Protein AF-A0A7V8AEM2-F1 (afdb_monomer)

Radius of gyration: 20.66 Å; Cα contacts (8 Å, |Δi|>4): 119; chains: 1; bounding box: 28×58×64 Å

Sequence (100 aa):
MRHSHRLVARVVYDIGMRMRKYIFYTDEGFTYQPGSESVMPDIENLQVIGFGRGESPEGAVRNMVAENGYILETAFDEFIGVELRSEERTFHYLRDLRGK

Mean predicted aligned error: 10.45 Å

Structure (mmCIF, N/CA/C/O backbon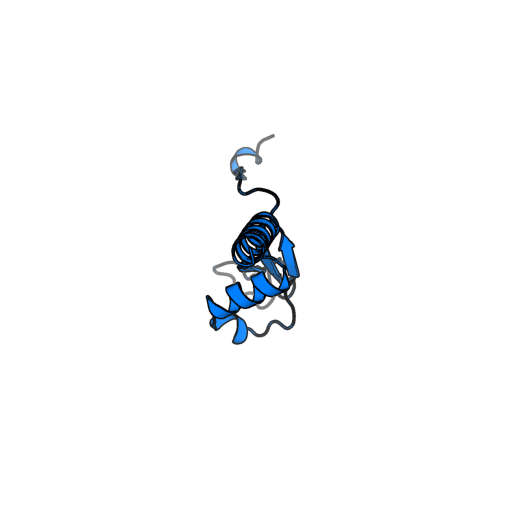e):
data_AF-A0A7V8AEM2-F1
#
_entry.id   AF-A0A7V8AEM2-F1
#
loop_
_atom_site.group_PDB
_atom_site.id
_atom_site.type_symbol
_atom_site.label_atom_id
_atom_site.label_alt_id
_atom_site.l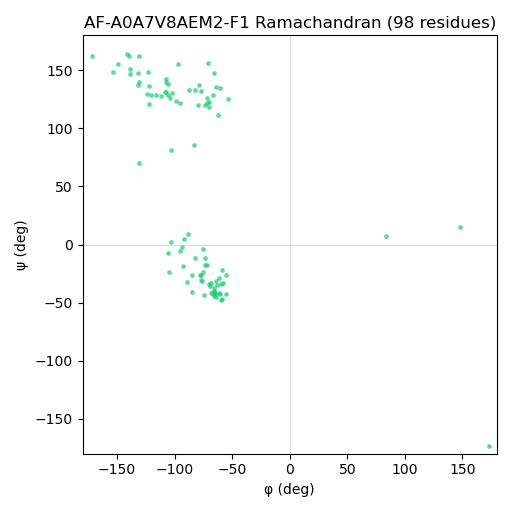abe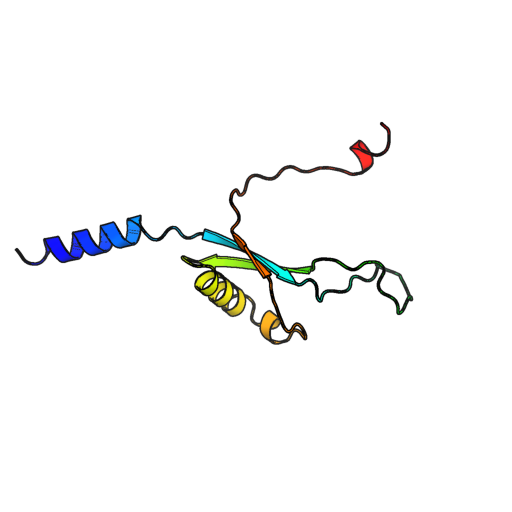l_comp_id
_atom_site.label_asym_id
_atom_site.label_entity_id
_atom_site.label_seq_id
_atom_site.pdbx_PDB_ins_code
_atom_site.Cartn_x
_atom_site.Cartn_y
_atom_site.Cartn_z
_atom_site.occupancy
_atom_site.B_iso_or_equiv
_atom_site.auth_seq_id
_atom_site.auth_comp_id
_atom_site.auth_asym_id
_atom_site.auth_atom_id
_atom_site.pdbx_PDB_model_num
ATOM 1 N N . MET A 1 1 ? 15.187 -25.936 -37.747 1.00 49.16 1 MET A N 1
ATOM 2 C CA . MET A 1 1 ? 14.427 -24.660 -37.798 1.00 49.16 1 MET A CA 1
ATOM 3 C C . MET A 1 1 ? 13.276 -24.534 -36.774 1.00 49.16 1 MET A C 1
ATOM 5 O O . MET A 1 1 ? 12.444 -23.658 -36.938 1.00 49.16 1 MET A O 1
ATOM 9 N N . ARG A 1 2 ? 13.219 -25.315 -35.673 1.00 51.88 2 ARG A N 1
ATOM 10 C CA . ARG A 1 2 ? 12.164 -25.169 -34.631 1.00 51.88 2 ARG A CA 1
ATOM 11 C C . ARG A 1 2 ? 12.629 -24.510 -33.320 1.00 51.88 2 ARG A C 1
ATOM 13 O O . ARG A 1 2 ? 11.803 -24.204 -32.470 1.00 51.88 2 ARG A O 1
ATOM 20 N N . HIS A 1 3 ? 13.931 -24.259 -33.160 1.00 45.53 3 HIS A N 1
ATOM 21 C CA . HIS A 1 3 ? 14.480 -23.663 -31.936 1.00 45.53 3 HIS A CA 1
ATOM 22 C C . HIS A 1 3 ? 14.425 -22.128 -31.891 1.00 45.53 3 HIS A C 1
ATOM 24 O O . HIS A 1 3 ? 14.318 -21.580 -30.799 1.00 45.53 3 HIS A O 1
ATOM 30 N N . SER A 1 4 ? 14.424 -21.423 -33.032 1.00 50.38 4 SER A N 1
ATOM 31 C CA . SER A 1 4 ? 14.450 -19.948 -33.014 1.00 50.38 4 SER A CA 1
ATOM 32 C C . SER A 1 4 ? 13.097 -19.318 -32.654 1.00 50.38 4 SER A C 1
ATOM 34 O O . SER A 1 4 ? 13.068 -18.298 -31.977 1.00 50.38 4 SER A O 1
ATOM 36 N N . HIS A 1 5 ? 11.972 -19.950 -33.007 1.00 50.12 5 HIS A N 1
ATOM 37 C CA . HIS A 1 5 ? 10.633 -19.415 -32.715 1.00 50.12 5 HIS A CA 1
ATOM 38 C C . HIS A 1 5 ? 10.312 -19.415 -31.210 1.00 50.12 5 HIS A C 1
ATOM 40 O O . HIS A 1 5 ? 9.650 -18.509 -30.714 1.00 50.12 5 HIS A O 1
ATOM 46 N N . ARG A 1 6 ? 10.834 -20.399 -30.462 1.00 52.00 6 ARG A N 1
ATOM 47 C CA . ARG A 1 6 ? 10.668 -20.486 -29.001 1.00 52.00 6 ARG A CA 1
ATOM 48 C C . ARG A 1 6 ? 11.451 -19.402 -28.255 1.00 52.00 6 ARG A C 1
ATOM 50 O O . ARG A 1 6 ? 10.994 -18.933 -27.218 1.00 52.00 6 ARG A O 1
ATOM 57 N N . LEU A 1 7 ? 12.613 -19.016 -28.784 1.00 54.81 7 LEU A N 1
ATOM 58 C CA . LEU A 1 7 ? 13.467 -17.987 -28.193 1.00 54.81 7 LEU A CA 1
ATOM 59 C C . LEU A 1 7 ? 12.882 -16.586 -28.419 1.00 54.81 7 LEU A C 1
ATOM 61 O O . LEU A 1 7 ? 12.821 -15.792 -27.489 1.00 54.81 7 LEU A O 1
ATOM 65 N N . VAL A 1 8 ? 12.390 -16.317 -29.634 1.00 56.19 8 VAL A N 1
ATOM 66 C CA . VAL A 1 8 ? 11.771 -15.030 -29.987 1.00 56.19 8 VAL A CA 1
ATOM 67 C C . VAL A 1 8 ? 10.484 -14.801 -29.195 1.00 56.19 8 VAL A C 1
ATOM 69 O O . VAL A 1 8 ? 10.301 -13.713 -28.668 1.00 56.19 8 VAL A O 1
ATOM 72 N N . ALA A 1 9 ? 9.635 -15.822 -29.018 1.00 56.34 9 ALA A N 1
ATOM 73 C CA . ALA A 1 9 ? 8.449 -15.700 -28.169 1.00 56.34 9 ALA A CA 1
ATOM 74 C C . ALA A 1 9 ? 8.821 -15.340 -26.720 1.00 56.34 9 ALA A C 1
ATOM 76 O O . ALA A 1 9 ? 8.277 -14.390 -26.174 1.00 56.34 9 ALA A O 1
ATOM 77 N N . ARG A 1 10 ? 9.797 -16.028 -26.115 1.00 51.84 10 ARG A N 1
ATOM 78 C CA . ARG A 1 10 ? 10.233 -15.748 -24.737 1.00 51.84 10 ARG A CA 1
ATOM 79 C C . ARG A 1 10 ? 10.785 -14.330 -24.566 1.00 51.84 10 ARG A C 1
ATOM 81 O O . ARG A 1 10 ? 10.429 -13.660 -23.609 1.00 51.84 10 ARG A O 1
ATOM 88 N N . VAL A 1 11 ? 11.584 -13.860 -25.524 1.00 54.41 11 VAL A N 1
ATOM 89 C CA . VAL A 1 11 ? 12.122 -12.491 -25.527 1.00 54.41 11 VAL A CA 1
ATOM 90 C C . VAL A 1 11 ? 11.008 -11.454 -25.712 1.00 54.41 11 VAL A C 1
ATOM 92 O O . VAL A 1 11 ? 10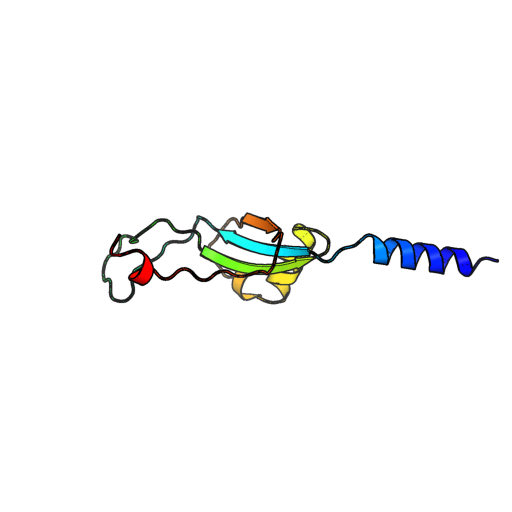.988 -10.461 -25.001 1.00 54.41 11 VAL A O 1
ATOM 95 N N . VAL A 1 12 ? 10.039 -11.680 -26.603 1.00 54.06 12 VAL A N 1
ATOM 96 C CA . VAL A 1 12 ? 8.898 -10.763 -26.797 1.00 54.06 12 VAL A CA 1
ATOM 97 C C . VAL A 1 12 ? 7.985 -10.712 -25.562 1.00 54.06 12 VAL A C 1
ATOM 99 O O . VAL A 1 12 ? 7.526 -9.630 -25.204 1.00 54.06 12 VAL A O 1
ATOM 102 N N . TYR A 1 13 ? 7.764 -11.841 -24.877 1.00 52.28 13 TYR A N 1
ATOM 103 C CA . TYR A 1 13 ? 7.028 -11.885 -23.604 1.00 52.28 13 TYR A CA 1
ATOM 104 C C . TYR A 1 13 ? 7.776 -11.152 -22.476 1.00 52.28 13 TYR A C 1
ATOM 106 O O . TYR A 1 13 ? 7.165 -10.340 -21.785 1.00 52.28 13 TYR A O 1
ATOM 114 N N . ASP A 1 14 ? 9.093 -11.346 -22.346 1.00 51.00 14 ASP A N 1
ATOM 115 C CA . ASP A 1 14 ? 9.919 -10.634 -21.354 1.00 51.00 14 ASP A CA 1
ATOM 116 C C . ASP A 1 14 ? 9.971 -9.113 -21.615 1.00 51.00 14 ASP A C 1
ATOM 118 O O . ASP A 1 14 ? 10.044 -8.320 -20.680 1.00 51.00 14 ASP A O 1
ATOM 122 N N . ILE A 1 15 ? 9.889 -8.676 -22.879 1.00 55.50 15 ILE A N 1
ATOM 123 C CA . ILE A 1 15 ? 9.843 -7.249 -23.253 1.00 55.50 15 ILE A CA 1
ATOM 124 C C . ILE A 1 15 ? 8.460 -6.622 -22.959 1.00 55.50 15 ILE A C 1
ATOM 126 O O . ILE A 1 15 ? 8.359 -5.405 -22.781 1.00 55.50 15 ILE A O 1
ATOM 130 N N . GLY A 1 16 ? 7.393 -7.429 -22.888 1.00 54.25 16 GLY A N 1
ATOM 131 C CA . GLY A 1 16 ? 6.007 -6.975 -22.714 1.00 54.25 16 GLY A CA 1
ATOM 132 C C . GLY A 1 16 ? 5.504 -6.900 -21.267 1.00 54.25 16 GLY A C 1
ATOM 133 O O . GLY A 1 16 ? 4.530 -6.195 -21.002 1.00 54.25 16 GLY A O 1
ATOM 134 N N . MET A 1 17 ? 6.154 -7.579 -20.320 1.00 58.25 17 MET A N 1
ATOM 135 C CA . MET A 1 17 ? 5.698 -7.660 -18.928 1.00 58.25 17 MET A CA 1
ATOM 136 C C . MET A 1 17 ? 6.530 -6.737 -18.036 1.00 58.25 17 MET A C 1
ATOM 138 O O . MET A 1 17 ? 7.484 -7.138 -17.374 1.00 58.25 17 MET A O 1
ATOM 142 N N . ARG A 1 18 ? 6.194 -5.443 -18.030 1.00 80.31 18 ARG A N 1
ATOM 143 C CA . ARG A 1 18 ? 6.824 -4.512 -17.086 1.00 80.31 18 ARG A CA 1
ATOM 144 C C . ARG A 1 18 ? 6.326 -4.817 -15.676 1.00 80.31 18 ARG A C 1
ATOM 146 O O . ARG A 1 18 ? 5.142 -4.661 -15.392 1.00 80.31 18 ARG A O 1
ATOM 153 N N . MET A 1 19 ? 7.244 -5.190 -14.788 1.00 88.19 19 MET A N 1
ATOM 154 C CA . MET A 1 19 ? 6.990 -5.228 -13.350 1.00 88.19 19 MET A CA 1
ATOM 155 C C . MET A 1 19 ? 6.667 -3.818 -12.857 1.00 88.19 19 MET A C 1
ATOM 157 O O . MET A 1 19 ? 7.519 -2.927 -12.857 1.00 88.19 19 MET A O 1
ATOM 161 N N . ARG A 1 20 ? 5.416 -3.616 -12.454 1.00 93.81 20 ARG A N 1
ATOM 162 C CA . ARG A 1 20 ? 4.887 -2.346 -11.960 1.00 93.81 20 ARG A CA 1
ATOM 163 C C . ARG A 1 20 ? 4.912 -2.327 -10.438 1.00 93.81 20 ARG A C 1
ATOM 165 O O . ARG A 1 20 ? 4.924 -3.379 -9.798 1.00 93.81 20 ARG A O 1
ATOM 172 N N . LYS A 1 21 ? 4.961 -1.128 -9.860 1.00 96.00 21 LYS A N 1
ATOM 173 C CA . LYS A 1 21 ? 4.971 -0.910 -8.408 1.00 96.00 21 LYS A CA 1
ATOM 174 C C . LYS A 1 21 ? 3.625 -0.347 -7.987 1.00 96.00 21 LYS A C 1
ATOM 176 O O . LYS A 1 21 ? 3.073 0.497 -8.686 1.00 96.00 21 LYS A O 1
ATOM 181 N N . TYR A 1 22 ? 3.130 -0.811 -6.853 1.00 96.75 22 TYR A N 1
ATOM 182 C CA . TYR A 1 22 ? 1.827 -0.438 -6.329 1.00 96.75 22 TYR A CA 1
ATOM 183 C C . TYR A 1 22 ? 1.944 -0.060 -4.858 1.00 96.75 22 TYR A C 1
ATOM 185 O O . TYR A 1 22 ? 2.767 -0.625 -4.131 1.00 96.75 22 TYR A O 1
ATOM 193 N N . ILE A 1 23 ? 1.103 0.878 -4.440 1.00 96.44 23 ILE A N 1
ATOM 194 C CA . ILE A 1 23 ? 0.779 1.115 -3.036 1.00 96.44 23 ILE A CA 1
ATOM 195 C C . ILE A 1 23 ? -0.629 0.585 -2.780 1.00 96.44 23 ILE A C 1
ATOM 197 O O . ILE A 1 23 ? -1.520 0.772 -3.611 1.00 96.44 23 ILE A O 1
ATOM 201 N N . PHE A 1 24 ? -0.805 -0.085 -1.647 1.00 95.56 24 PHE A N 1
ATOM 202 C CA . PHE A 1 24 ? -2.095 -0.579 -1.190 1.00 95.56 24 PHE A CA 1
ATOM 203 C C . PHE A 1 24 ? -2.457 0.123 0.112 1.00 95.56 24 PHE A C 1
ATOM 205 O O . PHE A 1 24 ? -1.643 0.170 1.040 1.00 95.56 24 PHE A O 1
ATOM 212 N N . TYR A 1 25 ? -3.658 0.682 0.171 1.00 94.38 25 TYR A N 1
ATOM 213 C CA . TYR A 1 25 ? -4.180 1.368 1.347 1.00 94.38 25 TYR A CA 1
ATOM 214 C C . TYR A 1 25 ? -5.655 1.027 1.562 1.00 94.38 25 TYR A C 1
ATOM 216 O O . TYR A 1 25 ? -6.318 0.556 0.644 1.00 94.38 25 TYR A O 1
ATOM 224 N N . THR A 1 26 ? -6.157 1.265 2.765 1.00 92.81 26 THR A N 1
ATOM 225 C CA . THR A 1 26 ? -7.582 1.168 3.109 1.00 92.81 26 THR A CA 1
ATOM 226 C C . THR A 1 26 ? -8.057 2.500 3.677 1.00 92.81 26 THR A C 1
ATOM 228 O O . THR A 1 26 ? -7.265 3.231 4.284 1.00 92.81 26 THR A O 1
ATOM 231 N N . ASP A 1 27 ? -9.321 2.832 3.455 1.00 89.88 27 ASP A N 1
ATOM 232 C CA . ASP A 1 27 ? -10.045 3.909 4.130 1.00 89.88 27 ASP A CA 1
ATOM 233 C C . ASP A 1 27 ? -10.821 3.420 5.368 1.00 89.88 27 ASP A C 1
ATOM 235 O O . ASP A 1 27 ? -11.350 4.238 6.112 1.00 89.88 27 ASP A O 1
ATOM 239 N N . GLU A 1 28 ? -10.790 2.118 5.671 1.00 87.56 28 GLU A N 1
ATOM 240 C CA . GLU A 1 28 ? -11.339 1.532 6.907 1.00 87.56 28 GLU A CA 1
ATOM 241 C C . GLU A 1 28 ? -10.455 1.786 8.148 1.00 87.56 28 GLU A C 1
ATOM 243 O O . GLU A 1 28 ? -10.782 1.383 9.267 1.00 87.56 28 GLU A O 1
ATOM 248 N N . GLY A 1 29 ? -9.294 2.422 7.963 1.00 77.56 29 GLY A N 1
ATOM 249 C CA . GLY A 1 29 ? -8.326 2.691 9.019 1.00 77.56 29 GLY A CA 1
ATOM 250 C C . GLY A 1 29 ? -8.726 3.865 9.917 1.00 77.56 29 GLY A C 1
ATOM 251 O O . GLY A 1 29 ? -9.003 4.970 9.453 1.00 77.56 29 GLY A O 1
ATOM 252 N N . PHE A 1 30 ? -8.642 3.665 11.232 1.00 75.44 30 PHE A N 1
ATOM 253 C CA . PHE A 1 30 ? -8.805 4.727 12.226 1.00 75.44 30 PHE A CA 1
ATOM 254 C C . PHE A 1 30 ? -7.460 5.077 12.858 1.00 75.44 30 PHE A C 1
ATOM 256 O O . PHE A 1 30 ? -6.719 4.197 13.297 1.00 75.44 30 PHE A O 1
ATOM 263 N N . THR A 1 31 ? -7.136 6.371 12.930 1.00 72.75 31 THR A N 1
ATOM 264 C CA . THR A 1 31 ? -5.913 6.837 13.601 1.00 72.75 31 THR A CA 1
ATOM 265 C C . THR A 1 31 ? -6.251 7.475 14.946 1.00 72.75 31 THR A C 1
ATOM 267 O O . THR A 1 31 ? -7.074 8.386 15.023 1.00 72.75 31 THR A O 1
ATOM 270 N N . TYR A 1 32 ? -5.561 7.019 15.991 1.00 73.38 32 TYR A N 1
ATOM 271 C CA . TYR A 1 32 ? -5.586 7.612 17.326 1.00 73.38 32 TYR A CA 1
ATOM 272 C C . TYR A 1 32 ? -4.251 8.312 17.581 1.00 73.38 32 TYR A C 1
ATOM 274 O O . TYR A 1 32 ? -3.179 7.744 17.345 1.00 73.38 32 TYR A O 1
ATOM 282 N N . GLN A 1 33 ? -4.295 9.553 18.047 1.00 72.69 33 GLN A N 1
ATOM 283 C CA . GLN A 1 33 ? -3.116 10.342 18.349 1.00 72.69 33 GLN A CA 1
ATOM 284 C C . GLN A 1 33 ? -2.336 9.686 19.498 1.00 72.69 33 GLN A C 1
ATOM 286 O O . GLN A 1 33 ? -2.926 9.317 20.520 1.00 72.69 33 GLN A O 1
ATOM 291 N N . PRO A 1 34 ? -0.999 9.581 19.390 1.00 70.62 34 PRO A N 1
ATOM 292 C CA . PRO A 1 34 ? -0.175 9.088 20.485 1.00 70.62 34 PRO A CA 1
ATOM 293 C C . PRO A 1 34 ? -0.436 9.864 21.785 1.00 70.62 34 PRO A C 1
ATOM 295 O O . PRO A 1 34 ? -0.321 11.090 21.815 1.00 70.62 34 PRO A O 1
ATOM 298 N N . GLY A 1 35 ? -0.777 9.145 22.860 1.00 69.56 35 GLY A N 1
ATOM 299 C CA . GLY A 1 35 ? -1.072 9.725 24.177 1.00 69.56 35 GLY A CA 1
ATOM 300 C C . GLY A 1 35 ? -2.504 10.242 24.367 1.00 69.56 35 GLY A C 1
ATOM 301 O O . GLY A 1 35 ? -2.774 10.867 25.389 1.00 69.56 35 GLY A O 1
ATOM 302 N N . SER A 1 36 ? -3.410 10.003 23.416 1.00 74.50 36 SER A N 1
ATOM 303 C CA . SER A 1 36 ? -4.843 10.268 23.583 1.00 74.50 36 SER A CA 1
ATOM 304 C C . SER A 1 36 ? -5.528 9.118 24.331 1.00 74.50 36 SER A C 1
ATOM 306 O O . SER A 1 36 ? -5.337 7.954 23.988 1.00 74.50 36 SER A O 1
ATOM 308 N N . GLU A 1 37 ? -6.347 9.439 25.336 1.00 77.12 37 GLU A N 1
ATOM 309 C CA . GLU A 1 37 ? -7.275 8.491 25.983 1.00 77.12 37 GLU A CA 1
ATOM 310 C C . GLU A 1 37 ? -8.671 8.514 25.326 1.00 77.12 37 GLU A C 1
ATOM 312 O O . GLU A 1 37 ? -9.607 7.870 25.803 1.00 77.12 37 GLU A O 1
ATOM 317 N N . SER A 1 38 ? -8.839 9.282 24.243 1.00 73.81 38 SER A N 1
ATOM 318 C CA . SER A 1 38 ? -10.114 9.394 23.537 1.00 73.81 38 SER A CA 1
ATOM 319 C C . SER A 1 38 ? -10.487 8.073 22.869 1.00 73.81 38 SER A C 1
ATOM 321 O O . SER A 1 38 ? -9.725 7.514 22.085 1.00 73.81 38 SER A O 1
ATOM 323 N N . VAL A 1 39 ? -11.712 7.614 23.125 1.00 71.06 39 VAL A N 1
ATOM 324 C CA . VAL A 1 39 ? -12.320 6.480 22.410 1.00 71.06 39 VAL A CA 1
ATOM 325 C C . VAL A 1 39 ? -12.737 6.843 20.982 1.00 71.06 39 VAL A C 1
ATOM 327 O O . VAL A 1 39 ? -12.954 5.955 20.160 1.00 71.06 39 VAL A O 1
ATOM 330 N N . MET A 1 40 ? -12.847 8.141 20.678 1.00 69.25 40 MET A N 1
ATOM 331 C CA . MET A 1 40 ? -13.099 8.629 19.326 1.00 69.25 40 MET A CA 1
ATOM 332 C C . MET A 1 40 ? -11.778 8.816 18.570 1.00 69.25 40 MET A C 1
ATOM 334 O O . MET A 1 40 ? -10.865 9.429 19.133 1.00 69.25 40 MET A O 1
ATOM 338 N N . PRO A 1 41 ? -11.687 8.333 17.318 1.00 67.06 41 PRO A N 1
ATOM 339 C CA . PRO A 1 41 ? -10.526 8.555 16.467 1.00 67.06 41 PRO A CA 1
ATOM 340 C C . PRO A 1 41 ? -10.391 10.039 16.116 1.00 67.06 41 PRO A C 1
ATOM 342 O O . PRO A 1 41 ? -11.389 10.749 15.984 1.00 67.06 41 PRO A O 1
ATOM 345 N N . ASP A 1 42 ? -9.153 10.504 15.958 1.00 64.50 42 ASP A N 1
ATOM 346 C CA . ASP A 1 42 ? -8.879 11.927 15.734 1.00 64.50 42 ASP A CA 1
ATOM 347 C C . ASP A 1 42 ? -9.183 12.356 14.292 1.00 64.50 42 ASP A C 1
ATOM 349 O O . ASP A 1 42 ? -9.572 13.502 14.064 1.00 64.50 42 ASP A O 1
ATOM 353 N N . ILE A 1 43 ? -9.027 11.442 13.325 1.00 67.38 43 ILE A N 1
ATOM 354 C CA . ILE A 1 43 ? -9.320 11.648 11.899 1.00 67.38 43 ILE A CA 1
ATOM 355 C C . ILE A 1 43 ? -9.658 10.324 11.193 1.00 67.38 43 ILE A C 1
ATOM 357 O O . ILE A 1 43 ? -9.089 9.277 11.514 1.00 67.38 43 ILE A O 1
ATOM 361 N N . GLU A 1 44 ? -10.527 10.392 10.180 1.00 66.31 44 GLU A N 1
ATOM 362 C CA . GLU A 1 44 ? -10.595 9.386 9.111 1.00 66.31 44 GLU A CA 1
ATOM 363 C C . GLU A 1 44 ? -9.333 9.533 8.253 1.00 66.31 44 GLU A C 1
ATOM 365 O O . GLU A 1 44 ? -9.027 10.630 7.772 1.00 66.31 44 GLU A O 1
ATOM 370 N N . ASN A 1 45 ? -8.549 8.464 8.116 1.00 76.12 45 ASN A N 1
ATOM 371 C CA . ASN A 1 45 ? -7.275 8.521 7.410 1.00 76.12 45 ASN A CA 1
ATOM 372 C C . ASN A 1 45 ? -7.084 7.287 6.538 1.00 76.12 45 ASN A C 1
ATOM 374 O O . ASN A 1 45 ? -7.456 6.180 6.910 1.00 76.12 45 ASN A O 1
ATOM 378 N N . LEU A 1 46 ? -6.420 7.474 5.402 1.00 88.38 46 LEU A N 1
ATOM 379 C CA . LEU A 1 46 ? -5.996 6.347 4.588 1.00 88.38 46 LEU A CA 1
ATOM 380 C C . LEU A 1 46 ? -4.823 5.657 5.284 1.00 88.38 46 LEU A C 1
ATOM 382 O O . LEU A 1 46 ? -3.764 6.261 5.489 1.00 88.38 46 LEU A O 1
ATOM 386 N N . GLN A 1 47 ? -4.989 4.383 5.626 1.00 88.81 47 GLN A N 1
ATOM 387 C CA . GLN A 1 47 ? -3.920 3.580 6.200 1.00 88.81 47 GLN A CA 1
ATOM 388 C C . GLN A 1 47 ? -3.224 2.782 5.101 1.00 88.81 47 GLN A C 1
ATOM 390 O O . GLN A 1 47 ? -3.839 1.979 4.403 1.00 88.81 47 GLN A O 1
ATOM 395 N N . VAL A 1 48 ? -1.912 2.981 4.956 1.00 92.06 48 VAL A N 1
ATOM 396 C CA . VAL A 1 48 ? -1.097 2.179 4.037 1.00 92.06 48 VAL A CA 1
ATOM 397 C C . VAL A 1 48 ? -0.945 0.772 4.608 1.00 92.06 48 VAL A C 1
ATOM 399 O O . VAL A 1 48 ? -0.417 0.594 5.704 1.00 92.06 48 VAL A O 1
ATOM 402 N N . ILE A 1 49 ? -1.377 -0.221 3.837 1.00 93.00 49 ILE A N 1
ATOM 403 C CA . ILE A 1 49 ? -1.271 -1.647 4.164 1.00 93.00 49 ILE A CA 1
ATOM 404 C C . ILE A 1 49 ? 0.097 -2.184 3.750 1.00 93.00 49 ILE A C 1
ATOM 406 O O . ILE A 1 49 ? 0.729 -2.945 4.483 1.00 93.00 49 ILE A O 1
ATOM 410 N N . GLY A 1 50 ? 0.579 -1.751 2.584 1.00 93.06 50 GLY A N 1
ATOM 411 C CA . GLY A 1 50 ? 1.889 -2.139 2.095 1.00 93.06 50 GLY A CA 1
ATOM 412 C C . GLY A 1 50 ? 2.179 -1.681 0.673 1.00 93.06 50 GLY A C 1
ATOM 413 O O . GLY A 1 50 ? 1.426 -0.936 0.041 1.00 93.06 50 GLY A O 1
ATOM 414 N N . PHE A 1 51 ? 3.316 -2.154 0.174 1.00 95.31 51 PHE A N 1
ATOM 415 C CA . PHE A 1 51 ? 3.792 -1.906 -1.179 1.00 95.31 51 PHE A CA 1
ATOM 416 C C . PHE A 1 51 ? 3.989 -3.245 -1.878 1.00 95.31 51 PHE A C 1
ATOM 418 O O . PHE A 1 51 ? 4.560 -4.165 -1.300 1.00 95.31 51 PHE A O 1
ATOM 425 N N . GLY A 1 52 ? 3.553 -3.345 -3.131 1.00 95.00 52 GLY A N 1
ATOM 426 C CA . GLY A 1 52 ? 3.660 -4.576 -3.911 1.00 95.00 52 GLY A CA 1
ATOM 427 C C . GLY A 1 52 ? 4.248 -4.345 -5.294 1.00 95.00 52 GLY A C 1
ATOM 428 O O . GLY A 1 52 ? 4.286 -3.223 -5.810 1.00 95.00 52 GLY A O 1
ATOM 429 N N . ARG A 1 53 ? 4.712 -5.432 -5.915 1.00 95.38 53 ARG A N 1
ATOM 430 C CA . ARG A 1 53 ? 5.202 -5.430 -7.296 1.00 95.38 53 ARG A CA 1
ATOM 431 C C . ARG A 1 53 ? 4.593 -6.569 -8.084 1.00 95.38 53 ARG A C 1
ATOM 433 O O . ARG A 1 53 ? 4.537 -7.692 -7.597 1.00 95.38 53 ARG A O 1
ATOM 440 N N . GLY A 1 54 ? 4.186 -6.295 -9.313 1.00 94.75 54 GLY A N 1
ATOM 441 C CA . GLY A 1 54 ? 3.580 -7.303 -10.171 1.00 94.75 54 GLY A CA 1
ATOM 442 C C . GLY A 1 54 ? 3.387 -6.812 -11.593 1.00 94.75 54 GLY A C 1
ATOM 443 O O . GLY A 1 54 ? 3.404 -5.614 -11.873 1.00 94.75 54 GLY A O 1
ATOM 444 N N . GLU A 1 55 ? 3.193 -7.758 -12.499 1.00 93.06 55 GLU A N 1
ATOM 445 C CA . GLU A 1 55 ? 2.843 -7.479 -13.892 1.00 93.06 55 GLU A CA 1
ATOM 446 C C . GLU A 1 55 ? 1.404 -6.979 -14.029 1.00 93.06 55 GLU A C 1
ATOM 448 O O . GLU A 1 55 ? 1.072 -6.377 -15.044 1.00 93.06 55 GLU A O 1
ATOM 453 N N . SER A 1 56 ? 0.566 -7.191 -13.011 1.00 92.62 56 SER A N 1
ATOM 454 C CA . SER A 1 56 ? -0.797 -6.677 -12.876 1.00 92.62 56 SER A CA 1
ATOM 455 C C . SER A 1 56 ? -1.073 -6.272 -11.419 1.00 92.62 56 SER A C 1
ATOM 457 O O . SER A 1 56 ? -0.333 -6.708 -10.527 1.00 92.62 56 SER A O 1
ATOM 459 N N . PRO A 1 57 ? -2.133 -5.487 -11.149 1.00 92.38 57 PRO A N 1
ATOM 460 C CA . PRO A 1 57 ? -2.561 -5.174 -9.784 1.00 92.38 57 PRO A CA 1
ATOM 461 C C . PRO A 1 57 ? -2.823 -6.430 -8.935 1.00 92.38 57 PRO A C 1
ATOM 463 O O . PRO A 1 57 ? -2.367 -6.522 -7.798 1.00 92.38 57 PRO A 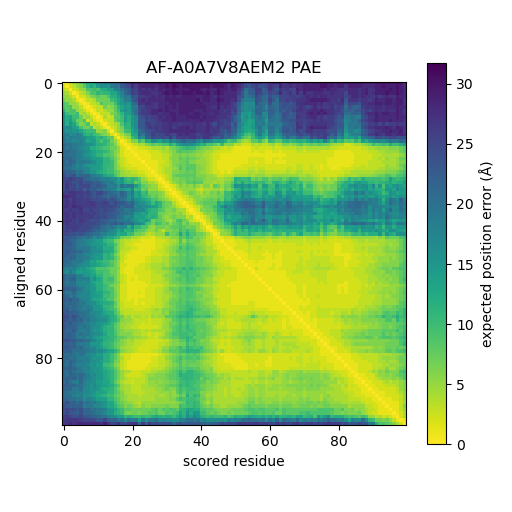O 1
ATOM 466 N N . GLU A 1 58 ? -3.471 -7.446 -9.511 1.00 94.75 58 GLU A N 1
ATOM 467 C CA . GLU A 1 58 ? -3.789 -8.716 -8.842 1.00 94.75 58 GLU A CA 1
ATOM 468 C C . GLU A 1 58 ? -2.528 -9.544 -8.570 1.00 94.75 58 GLU A C 1
ATOM 470 O O . GLU A 1 58 ? -2.422 -10.230 -7.555 1.00 94.75 58 GLU A O 1
ATOM 475 N N . GLY A 1 59 ? -1.550 -9.497 -9.479 1.00 95.81 59 GLY A N 1
ATOM 476 C CA . GLY A 1 59 ? -0.237 -10.089 -9.239 1.00 95.81 59 GLY A CA 1
ATOM 477 C C . GLY A 1 59 ? 0.492 -9.380 -8.100 1.00 95.81 59 GLY A C 1
ATOM 478 O O . GLY A 1 59 ? 1.047 -10.033 -7.220 1.00 95.81 59 GLY A O 1
ATOM 479 N N . ALA A 1 60 ? 0.440 -8.048 -8.082 1.00 96.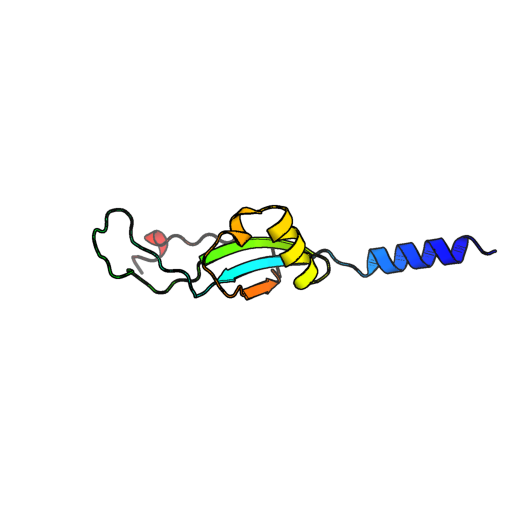00 60 ALA A N 1
ATOM 480 C CA . ALA A 1 60 ? 1.107 -7.238 -7.075 1.00 96.00 60 ALA A CA 1
ATOM 481 C C . ALA A 1 60 ? 0.523 -7.427 -5.670 1.00 96.00 60 ALA A C 1
ATOM 483 O O . ALA A 1 60 ? 1.299 -7.531 -4.722 1.00 96.00 60 ALA A O 1
ATOM 484 N N . VAL A 1 61 ? -0.806 -7.526 -5.530 1.00 95.56 61 VAL A N 1
ATOM 485 C CA . VAL A 1 61 ? -1.438 -7.767 -4.221 1.00 95.56 61 VAL A CA 1
ATOM 486 C C . VAL A 1 61 ? -1.121 -9.170 -3.704 1.00 95.56 61 VAL A C 1
ATOM 488 O O . VAL A 1 61 ? -0.758 -9.317 -2.541 1.00 95.56 61 VAL A O 1
ATOM 491 N N . ARG A 1 62 ? -1.151 -10.198 -4.570 1.00 95.56 62 ARG A N 1
ATOM 492 C CA . ARG A 1 62 ? -0.773 -11.568 -4.181 1.00 95.56 62 ARG A CA 1
ATOM 493 C C . ARG A 1 62 ? 0.672 -11.639 -3.698 1.00 95.56 62 ARG A C 1
ATOM 495 O O . ARG A 1 62 ? 0.933 -12.275 -2.682 1.00 95.56 62 ARG A O 1
ATOM 502 N N . ASN A 1 63 ? 1.585 -10.961 -4.394 1.00 95.81 63 ASN A N 1
ATOM 503 C CA . ASN A 1 63 ? 2.986 -10.889 -3.986 1.00 95.81 63 ASN A CA 1
ATOM 504 C C . ASN A 1 63 ? 3.139 -10.160 -2.642 1.00 95.81 63 ASN A C 1
ATOM 506 O O . ASN A 1 63 ? 3.804 -10.675 -1.751 1.00 95.81 63 ASN A O 1
ATOM 510 N N . MET A 1 64 ? 2.465 -9.017 -2.459 1.00 95.56 64 MET A N 1
ATOM 511 C CA . MET A 1 64 ? 2.501 -8.267 -1.198 1.00 95.56 64 MET A CA 1
ATOM 512 C C . MET A 1 64 ? 1.999 -9.106 -0.014 1.00 95.56 64 MET A C 1
ATOM 514 O O . MET A 1 64 ? 2.654 -9.133 1.024 1.00 95.56 64 MET A O 1
ATOM 518 N N . VAL A 1 65 ? 0.867 -9.800 -0.166 1.00 95.31 65 VAL A N 1
ATOM 519 C CA . VAL A 1 65 ? 0.283 -10.648 0.887 1.00 95.31 65 VAL A CA 1
ATOM 520 C C . VAL A 1 65 ? 1.179 -11.847 1.201 1.00 95.31 65 VAL A C 1
ATOM 522 O O . VAL A 1 65 ? 1.359 -12.182 2.368 1.00 95.31 65 VAL A O 1
ATOM 525 N N . ALA A 1 66 ? 1.787 -12.471 0.187 1.00 95.38 66 ALA A N 1
ATOM 526 C CA . ALA A 1 66 ? 2.725 -13.574 0.393 1.00 95.38 66 ALA A CA 1
ATOM 527 C C . ALA A 1 66 ? 3.983 -13.142 1.169 1.00 95.38 66 ALA A C 1
ATOM 529 O O . ALA A 1 66 ? 4.507 -13.913 1.970 1.00 95.38 66 ALA A O 1
ATOM 530 N N . GLU A 1 67 ? 4.455 -11.912 0.950 1.00 93.44 67 GLU A N 1
ATOM 531 C CA . GLU A 1 67 ? 5.585 -11.321 1.678 1.00 93.44 67 GLU A CA 1
ATOM 532 C C . GLU A 1 67 ? 5.197 -10.848 3.092 1.00 93.44 67 GLU A C 1
ATOM 534 O O . GLU A 1 67 ? 6.046 -10.805 3.980 1.00 93.44 67 GLU A O 1
ATOM 539 N N . ASN A 1 68 ? 3.920 -10.519 3.315 1.00 90.62 68 ASN A N 1
ATOM 540 C CA . ASN A 1 68 ? 3.405 -9.894 4.534 1.00 90.62 68 ASN A CA 1
ATOM 541 C C . ASN A 1 68 ? 2.164 -10.642 5.044 1.00 90.62 68 ASN A C 1
ATOM 543 O O . ASN A 1 68 ? 1.045 -10.132 4.992 1.00 90.62 68 ASN A O 1
ATOM 547 N N . GLY A 1 69 ? 2.363 -11.861 5.556 1.00 88.38 69 GLY A N 1
ATOM 548 C CA . GLY A 1 69 ? 1.264 -12.741 5.980 1.00 88.38 69 GLY A CA 1
ATOM 549 C C . GLY A 1 69 ? 0.306 -12.131 7.014 1.00 88.38 69 GLY A C 1
ATOM 550 O O . GLY A 1 69 ? -0.875 -12.465 7.004 1.00 88.38 69 GLY A O 1
ATOM 551 N N . TYR A 1 70 ? 0.777 -11.175 7.826 1.00 87.69 70 TYR A N 1
ATOM 552 C CA . TYR A 1 70 ? -0.038 -10.458 8.817 1.00 87.69 70 TYR A CA 1
ATOM 553 C C . TYR A 1 70 ? -1.227 -9.703 8.201 1.00 87.69 70 TYR A C 1
ATOM 555 O O . TYR A 1 70 ? -2.191 -9.412 8.900 1.00 87.69 70 TYR A O 1
ATOM 563 N N . ILE A 1 71 ? -1.185 -9.369 6.903 1.00 90.44 71 ILE A N 1
ATOM 564 C CA . ILE A 1 71 ? -2.279 -8.658 6.223 1.00 90.44 71 ILE A CA 1
ATOM 565 C C . ILE A 1 71 ? -3.579 -9.473 6.298 1.00 90.44 71 ILE A C 1
ATOM 567 O O . ILE A 1 71 ? -4.656 -8.904 6.456 1.00 90.44 71 ILE A O 1
ATOM 571 N N . LEU A 1 72 ? -3.475 -10.805 6.256 1.00 91.50 72 LEU A N 1
ATOM 572 C CA . LEU A 1 72 ? -4.619 -11.718 6.355 1.00 91.50 72 LEU A CA 1
ATOM 573 C C . LEU A 1 72 ? -5.207 -11.817 7.770 1.00 91.50 72 LEU A C 1
ATOM 575 O O . LEU A 1 72 ? -6.274 -12.394 7.940 1.00 91.50 72 LEU A O 1
ATOM 579 N N . GLU A 1 73 ? -4.508 -11.292 8.775 1.00 91.88 73 GLU A N 1
ATOM 580 C CA . GLU A 1 73 ? -4.957 -11.265 10.171 1.00 91.88 73 GLU A CA 1
ATOM 581 C C . GLU A 1 73 ? -5.649 -9.940 10.524 1.00 91.88 73 GLU A C 1
ATOM 583 O O . GLU A 1 73 ? -6.162 -9.780 11.632 1.00 91.88 73 GLU A O 1
ATOM 588 N N . THR A 1 74 ? -5.650 -8.973 9.600 1.00 88.44 74 THR A N 1
ATOM 589 C CA . THR A 1 74 ? -6.329 -7.691 9.798 1.00 88.44 74 THR A CA 1
ATOM 590 C C . THR A 1 74 ? -7.848 -7.858 9.752 1.00 88.44 74 THR A C 1
ATOM 592 O O . THR A 1 74 ? -8.365 -8.806 9.167 1.00 88.44 74 THR A O 1
ATOM 595 N N . ALA A 1 75 ? -8.567 -6.925 10.377 1.00 87.62 75 ALA A N 1
ATOM 596 C CA . ALA A 1 75 ? -10.029 -6.887 10.353 1.00 87.62 75 ALA A CA 1
ATOM 597 C C . ALA A 1 75 ? -10.593 -6.088 9.163 1.00 87.62 75 ALA A C 1
ATOM 599 O O . ALA A 1 75 ? -11.780 -5.787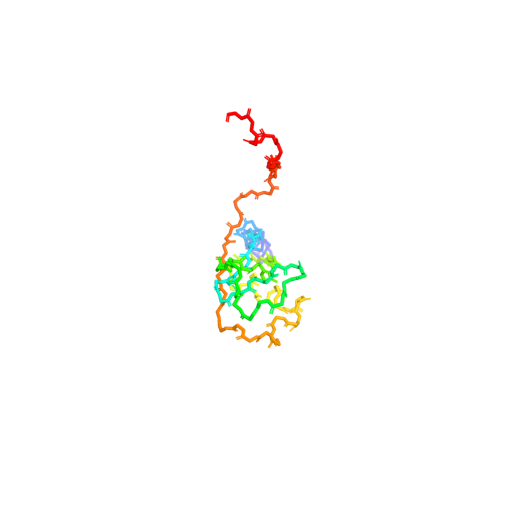 9.164 1.00 87.62 75 ALA A O 1
ATOM 600 N N . PHE A 1 76 ? -9.740 -5.701 8.210 1.00 89.19 76 PHE A N 1
ATOM 601 C CA . PHE A 1 76 ? -10.142 -4.921 7.045 1.00 89.19 76 PHE A CA 1
ATOM 602 C C . PHE A 1 76 ? -10.808 -5.818 6.001 1.00 89.19 76 PHE A C 1
ATOM 604 O O . PHE A 1 76 ? -10.301 -6.909 5.714 1.00 89.19 76 PHE A O 1
ATOM 611 N N . ASP A 1 77 ? -11.900 -5.343 5.411 1.00 90.69 77 ASP A N 1
ATOM 612 C CA . ASP A 1 77 ? -12.648 -6.073 4.386 1.00 90.69 77 ASP A CA 1
ATOM 613 C C . ASP A 1 77 ? -12.118 -5.783 2.969 1.00 90.69 77 ASP A C 1
ATOM 615 O O . ASP A 1 77 ? -12.123 -6.668 2.104 1.00 90.69 77 ASP A O 1
ATOM 619 N N . GLU A 1 78 ? -11.616 -4.569 2.720 1.00 90.94 78 GLU A N 1
ATOM 620 C CA . GLU A 1 78 ? -11.144 -4.122 1.415 1.00 90.94 78 GLU A CA 1
ATOM 621 C C . GLU A 1 78 ? -9.851 -3.288 1.433 1.00 90.94 78 GLU A C 1
ATOM 623 O O . GLU A 1 78 ? -9.497 -2.561 2.365 1.00 90.94 7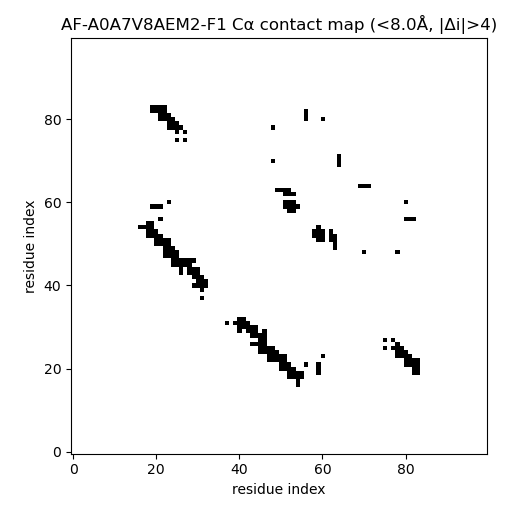8 GLU A O 1
ATOM 628 N N . PHE A 1 79 ? -9.117 -3.396 0.318 1.00 90.62 79 PHE A N 1
ATOM 629 C CA . PHE A 1 79 ? -7.918 -2.613 0.039 1.00 90.62 79 PHE A CA 1
ATOM 630 C C . PHE A 1 79 ? -7.987 -2.002 -1.356 1.00 90.62 79 PHE A C 1
ATOM 632 O O . PHE A 1 79 ? -8.335 -2.660 -2.339 1.00 90.62 79 PHE A O 1
ATOM 639 N N . ILE A 1 80 ? -7.533 -0.760 -1.459 1.00 94.88 80 ILE A N 1
ATOM 640 C CA . ILE A 1 80 ? -7.415 -0.003 -2.698 1.00 94.88 80 ILE A CA 1
ATOM 641 C C . ILE A 1 80 ? -5.964 -0.081 -3.179 1.00 94.88 80 ILE A C 1
ATOM 643 O O . ILE A 1 80 ? -5.031 0.285 -2.464 1.00 94.88 80 ILE A O 1
ATOM 647 N N . GLY A 1 81 ? -5.763 -0.561 -4.408 1.00 95.62 81 GLY A N 1
ATOM 648 C CA . GLY A 1 81 ? -4.450 -0.647 -5.050 1.00 95.62 81 GLY A CA 1
ATOM 649 C C . GLY A 1 81 ? -4.242 0.443 -6.099 1.00 95.62 81 GLY A C 1
ATOM 650 O O . GLY A 1 81 ? -5.024 0.557 -7.042 1.00 95.62 81 GLY A O 1
ATOM 651 N N . VAL A 1 82 ? -3.150 1.204 -5.989 1.00 95.94 82 VAL A N 1
ATOM 652 C CA . VAL A 1 82 ? -2.798 2.276 -6.936 1.00 95.94 82 VAL A CA 1
ATOM 653 C C . VAL A 1 82 ? -1.408 2.049 -7.522 1.00 95.94 82 VAL A C 1
ATOM 655 O O . VAL A 1 82 ? -0.437 1.833 -6.797 1.00 95.94 82 VAL 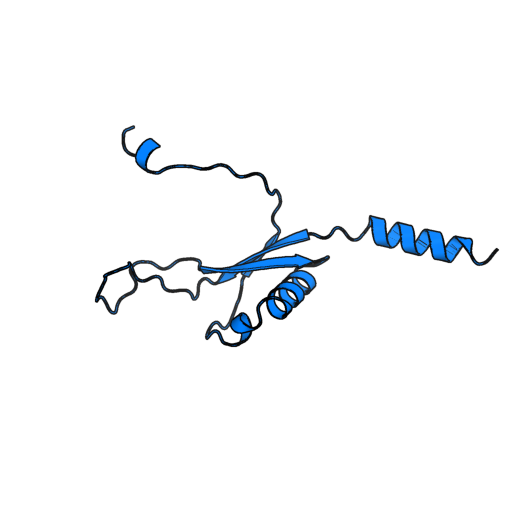A O 1
ATOM 658 N N . GLU A 1 83 ? -1.301 2.108 -8.852 1.00 96.31 83 GLU A N 1
ATOM 659 C CA . GLU A 1 83 ? -0.026 2.002 -9.570 1.00 96.31 83 GLU A CA 1
ATOM 660 C C . GLU A 1 83 ? 0.813 3.276 -9.381 1.00 96.31 83 GLU A C 1
ATOM 662 O O . GLU A 1 83 ? 0.367 4.384 -9.689 1.00 96.31 83 GLU A O 1
ATOM 667 N N . LEU A 1 84 ? 2.057 3.123 -8.930 1.00 95.00 84 LEU A N 1
ATOM 668 C CA . LEU A 1 84 ? 3.002 4.226 -8.797 1.00 95.00 84 LEU A CA 1
ATOM 669 C C . LEU A 1 84 ? 3.607 4.563 -10.162 1.00 95.00 84 LEU A C 1
ATOM 671 O O . LEU A 1 84 ? 4.273 3.738 -10.788 1.00 95.00 84 LEU A O 1
ATOM 675 N N . ARG A 1 85 ? 3.406 5.806 -10.611 1.00 92.44 85 ARG A N 1
ATOM 676 C CA . ARG A 1 85 ? 3.952 6.305 -11.886 1.00 92.44 85 ARG A CA 1
ATOM 677 C C . ARG A 1 85 ? 5.435 6.667 -11.818 1.00 92.44 85 ARG A C 1
ATOM 679 O O . ARG A 1 85 ? 6.106 6.629 -12.844 1.00 92.44 85 ARG A O 1
ATOM 686 N N . SER A 1 86 ? 5.932 7.027 -10.637 1.00 91.12 86 SER A N 1
ATOM 687 C CA . SER A 1 86 ? 7.321 7.416 -10.394 1.00 91.12 86 SER A CA 1
ATOM 688 C C . SER A 1 86 ? 7.738 7.034 -8.974 1.00 91.12 86 SER A C 1
ATOM 690 O O . SER A 1 86 ? 6.896 6.915 -8.085 1.00 91.12 86 SER A O 1
ATOM 692 N N . GLU A 1 87 ? 9.041 6.845 -8.769 1.00 86.81 87 GLU A N 1
ATOM 693 C CA . GLU A 1 87 ? 9.652 6.690 -7.443 1.00 86.81 87 GLU A CA 1
ATOM 694 C C . GLU A 1 87 ? 10.381 7.950 -6.972 1.00 86.81 87 GLU A C 1
ATOM 696 O O . GLU A 1 87 ? 10.988 7.942 -5.899 1.00 86.81 87 GLU A O 1
ATOM 701 N N . GLU A 1 88 ? 10.340 9.025 -7.760 1.00 94.00 88 GLU A N 1
ATOM 702 C CA . GLU A 1 88 ? 10.854 10.323 -7.341 1.00 94.00 88 GLU A CA 1
ATOM 703 C C . GLU A 1 88 ? 10.104 10.807 -6.097 1.00 94.00 88 GLU A C 1
ATOM 705 O O . GLU A 1 88 ? 8.878 10.715 -6.006 1.00 94.00 88 GLU A O 1
ATOM 710 N N . ARG A 1 89 ? 10.856 11.310 -5.115 1.00 91.56 89 ARG A N 1
ATOM 711 C CA . ARG A 1 89 ? 10.318 11.771 -3.834 1.00 91.56 89 ARG A CA 1
ATOM 712 C C . ARG A 1 89 ? 10.655 13.236 -3.640 1.00 91.56 89 ARG A C 1
ATOM 714 O O . ARG A 1 89 ? 11.821 13.618 -3.710 1.00 91.56 89 ARG A O 1
ATOM 721 N N . THR A 1 90 ? 9.643 14.028 -3.321 1.00 94.38 90 THR A N 1
ATOM 722 C CA . THR A 1 90 ? 9.808 15.371 -2.772 1.00 94.38 90 THR A CA 1
ATOM 723 C C . THR A 1 90 ? 9.422 15.349 -1.300 1.00 94.38 90 THR A C 1
ATOM 725 O O . THR A 1 90 ? 8.497 14.650 -0.890 1.00 94.38 90 THR A O 1
ATOM 728 N N . PHE A 1 91 ? 10.154 16.100 -0.484 1.00 93.81 91 PHE A N 1
ATOM 729 C CA . PHE A 1 91 ? 9.887 16.212 0.946 1.00 93.81 91 PHE A CA 1
ATOM 730 C C . PHE A 1 91 ? 9.400 17.628 1.236 1.00 93.81 91 PHE A C 1
ATOM 732 O O . PHE A 1 91 ? 10.041 18.601 0.842 1.00 93.81 91 PHE A O 1
ATOM 739 N N . HIS A 1 92 ? 8.261 17.737 1.915 1.00 93.44 92 HIS A N 1
ATOM 740 C CA . HIS A 1 92 ? 7.642 19.008 2.277 1.00 93.44 92 HIS A CA 1
ATOM 741 C C . HIS A 1 92 ? 7.495 19.059 3.797 1.00 93.44 92 HIS A C 1
ATOM 743 O O . HIS A 1 92 ? 6.847 18.196 4.387 1.00 93.44 92 HIS A O 1
ATOM 749 N N . TYR A 1 93 ? 8.108 20.051 4.443 1.00 92.12 93 TYR A N 1
ATOM 750 C CA . TYR A 1 93 ? 8.088 20.174 5.899 1.00 92.12 93 TYR A CA 1
ATOM 751 C C . TYR A 1 93 ? 7.093 21.248 6.335 1.00 92.12 93 TYR A C 1
ATOM 753 O O . TYR A 1 93 ? 7.153 22.386 5.879 1.00 92.12 93 TYR A O 1
ATOM 761 N N . LEU A 1 94 ? 6.215 20.917 7.288 1.00 88.88 94 LEU A N 1
ATOM 762 C CA . LEU A 1 94 ? 5.202 21.854 7.794 1.00 88.88 94 LEU A CA 1
ATOM 763 C C . LEU A 1 94 ? 5.806 23.140 8.371 1.00 88.88 94 LEU A C 1
ATOM 765 O O . LEU A 1 94 ? 5.206 24.203 8.246 1.00 88.88 94 LEU A O 1
ATOM 769 N N . ARG A 1 95 ? 6.996 23.064 8.982 1.00 91.88 95 ARG A N 1
ATOM 770 C CA . ARG A 1 95 ? 7.695 24.243 9.521 1.00 91.88 95 ARG A CA 1
ATOM 771 C C . ARG A 1 95 ? 8.037 25.277 8.441 1.00 91.88 95 ARG A C 1
ATOM 773 O O . ARG A 1 95 ? 8.052 26.458 8.743 1.00 91.88 95 ARG A O 1
ATOM 780 N N . ASP A 1 96 ? 8.247 24.836 7.200 1.00 92.50 96 ASP A N 1
ATOM 781 C CA . ASP A 1 96 ? 8.581 25.712 6.070 1.00 92.50 96 ASP A CA 1
ATOM 782 C C . ASP A 1 96 ? 7.316 26.353 5.456 1.00 92.50 96 ASP A C 1
ATOM 784 O O . ASP A 1 96 ? 7.402 27.261 4.631 1.00 92.50 96 ASP A O 1
ATOM 788 N N . LEU A 1 97 ? 6.130 25.870 5.850 1.00 91.31 97 LEU A N 1
ATOM 789 C CA . LEU A 1 97 ? 4.819 26.342 5.389 1.00 91.31 97 LEU A CA 1
ATOM 790 C C . LEU A 1 97 ? 4.094 27.196 6.440 1.00 91.31 97 LEU A C 1
ATOM 792 O O . LEU A 1 97 ? 3.236 28.005 6.097 1.00 91.31 97 LEU A O 1
ATOM 796 N N . ARG A 1 98 ? 4.435 27.035 7.721 1.00 82.69 98 ARG A N 1
ATOM 797 C CA . ARG A 1 98 ? 3.907 27.826 8.839 1.00 82.69 98 ARG A CA 1
ATOM 798 C C . ARG A 1 98 ? 4.702 29.133 8.953 1.00 82.69 98 ARG A C 1
ATOM 800 O O . ARG A 1 98 ? 5.669 29.194 9.700 1.00 82.69 98 ARG A O 1
ATOM 807 N N . GLY A 1 99 ? 4.321 30.159 8.195 1.00 67.69 99 GLY A N 1
ATOM 808 C CA . GLY A 1 99 ? 4.991 31.472 8.236 1.00 67.69 99 GLY A CA 1
ATOM 809 C C . GLY A 1 99 ? 5.023 32.253 6.921 1.00 67.69 99 GLY A C 1
ATOM 810 O O . GLY A 1 99 ? 5.810 33.190 6.803 1.00 67.69 99 GLY A O 1
ATOM 811 N N . LYS A 1 100 ? 4.200 31.868 5.942 1.00 53.06 100 LYS A N 1
ATOM 812 C CA . LYS A 1 100 ? 3.799 32.738 4.833 1.00 53.06 100 LYS A CA 1
ATOM 813 C C . LYS A 1 100 ? 2.442 33.352 5.134 1.00 53.06 100 LYS A C 1
ATOM 815 O O . LYS A 1 100 ? 1.619 32.627 5.736 1.00 53.06 100 LYS A O 1
#

Secondary structure (DSSP, 8-state):
--HHHHHHHHHHHHHH---EEEEEEESS-EE--TT---SS-SEE-PEEEEEEEESSHHHHHHHHHHH-GGGGGS--S--EEEE-S--------GGGTTT-

Foldseek 3Di:
DPPPVVVVVVVVVVVLQDWFKKWKWDQVDFADDPPDPDPDGPDRDIGTPDMFIGSDQVRGVVRGCVVPVCSVVDPDPDMDMDTDPDPDDDDDDVVVVPPD

Nearest PDB structures (foldseek):
  6kyj-assembly3_U  TM=3.201E-01  e=2.433E+00  Sorghum bicolor
  1upp-assembly1_I  TM=3.131E-01  e=7.165E+00  Spinacia oleracea
  8i10-assembly1_C  TM=1.929E-01  e=1.464E+00  Bos taurus

pLDDT: mean 81.49, std 15.9, range [45.53, 96.75]

Solvent-accessible surface area (backbone atoms only — not comparable to full-atom values): 6364 Å² total; per-residue (Å²): 136,75,68,62,64,61,50,53,51,53,51,54,52,64,75,68,56,62,75,40,45,31,44,31,30,23,74,87,34,75,42,70,59,91,90,62,88,65,90,64,61,79,45,90,38,76,37,77,76,48,65,25,53,20,73,42,74,72,48,9,52,53,46,32,41,72,77,38,62,68,64,79,73,50,93,73,92,66,73,50,78,44,78,56,91,67,86,83,81,86,86,84,59,68,76,83,60,67,84,119